Protein AF-A0A922MWL8-F1 (afdb_monomer_lite)

Radius of gyration: 21.08 Å; chains: 1; bounding box: 37×29×69 Å

Foldseek 3Di:
DDDDDDPPPPPPPQPQDWDKDKDWDDDPVVRWTKIKIWTGGRQKIWIWIWTQDPVRDIDIDTDIGGPVRD

Organism: Spodoptera exigua (NCBI:txid7107)

Secondary structure (DSSP, 8-state):
--PPPPP----------EEEEEEEEE-TTT--EEEEEEEEETTEEEEEEEEE-TTS-EEEEEEEE-SS--

Structure (mmCIF, N/CA/C/O backbone):
data_AF-A0A922MWL8-F1
#
_entry.id   AF-A0A922MWL8-F1
#
loop_
_atom_site.group_PDB
_atom_site.id
_atom_site.type_symbol
_atom_site.label_atom_id
_atom_site.label_alt_id
_atom_site.label_comp_id
_atom_site.label_asym_id
_atom_site.label_entity_id
_atom_site.label_seq_id
_atom_site.pdbx_PDB_ins_code
_atom_site.Cartn_x
_atom_site.Cartn_y
_atom_site.Cartn_z
_atom_site.occupancy
_atom_site.B_iso_or_equiv
_atom_site.auth_seq_id
_atom_site.auth_comp_id
_atom_site.auth_asym_id
_atom_site.auth_atom_id
_atom_site.pdbx_PDB_model_num
ATOM 1 N N . MET A 1 1 ? 15.056 23.236 -52.799 1.00 50.84 1 MET A N 1
ATOM 2 C CA . MET A 1 1 ? 14.535 22.079 -52.047 1.00 50.84 1 MET A CA 1
ATOM 3 C C . MET A 1 1 ? 15.538 21.773 -50.947 1.00 50.84 1 MET A C 1
ATOM 5 O O . MET A 1 1 ? 16.636 21.359 -51.274 1.00 50.84 1 MET A O 1
ATOM 9 N N . PHE A 1 2 ? 15.217 22.075 -49.688 1.00 45.47 2 PHE A N 1
ATOM 10 C CA . PHE A 1 2 ? 16.034 21.710 -48.524 1.00 45.47 2 PHE A CA 1
ATOM 11 C C . PHE A 1 2 ? 15.068 21.306 -47.408 1.00 45.47 2 PHE A C 1
ATOM 13 O O . PHE A 1 2 ? 14.256 22.121 -46.976 1.00 45.47 2 PHE A O 1
ATOM 20 N N . LEU A 1 3 ? 15.092 20.034 -47.014 1.00 43.97 3 LEU A N 1
ATOM 21 C CA . LEU A 1 3 ? 14.336 19.534 -45.866 1.00 43.97 3 LEU A CA 1
ATOM 22 C C . LEU A 1 3 ? 15.068 19.991 -44.599 1.00 43.97 3 LEU A C 1
ATOM 24 O O . LEU A 1 3 ? 16.260 19.724 -44.454 1.00 43.97 3 LEU A O 1
ATOM 28 N N . ALA A 1 4 ? 14.379 20.699 -43.705 1.00 42.16 4 ALA A N 1
ATOM 29 C CA . ALA A 1 4 ? 14.916 20.986 -42.380 1.00 42.16 4 ALA A CA 1
ATOM 30 C C . ALA A 1 4 ? 15.055 19.664 -41.598 1.00 42.16 4 ALA A C 1
ATOM 32 O O . ALA A 1 4 ? 14.173 18.807 -41.717 1.00 42.16 4 ALA A O 1
ATOM 33 N N . PRO A 1 5 ? 16.129 19.467 -40.813 1.00 59.91 5 PRO A N 1
ATOM 34 C CA . PRO A 1 5 ? 16.250 18.282 -39.976 1.00 59.91 5 PRO A CA 1
ATOM 35 C C . PRO A 1 5 ? 15.089 18.248 -38.975 1.00 59.91 5 PRO A C 1
ATOM 37 O O . PRO A 1 5 ? 14.815 19.238 -38.295 1.00 59.91 5 PRO A O 1
ATOM 40 N N . SER A 1 6 ? 14.388 17.114 -38.905 1.00 50.47 6 SER A N 1
ATOM 41 C CA . SER A 1 6 ? 13.355 16.885 -37.896 1.00 50.47 6 SER A CA 1
ATOM 42 C C . SER A 1 6 ? 13.955 17.056 -36.498 1.00 50.47 6 SER A C 1
ATOM 44 O O . SER A 1 6 ? 15.076 16.590 -36.269 1.00 50.47 6 SER A O 1
ATOM 46 N N . PRO A 1 7 ? 13.248 17.700 -35.552 1.00 60.22 7 PRO A N 1
ATOM 47 C CA . PRO A 1 7 ? 13.722 17.779 -34.182 1.00 60.22 7 PRO A CA 1
ATOM 48 C C . PRO A 1 7 ? 13.884 16.355 -33.647 1.00 60.22 7 PRO A C 1
ATOM 50 O O . PRO A 1 7 ? 12.917 15.597 -33.560 1.00 60.22 7 PRO A O 1
ATOM 53 N N . VAL A 1 8 ? 15.117 15.986 -33.304 1.00 60.00 8 VAL A N 1
ATOM 54 C CA . VAL A 1 8 ? 15.373 14.812 -32.478 1.00 60.00 8 VAL A CA 1
ATOM 55 C C . VAL A 1 8 ? 14.816 15.137 -31.099 1.00 60.00 8 VAL A C 1
ATOM 57 O O . VAL A 1 8 ? 15.444 15.832 -30.308 1.00 60.00 8 VAL A O 1
ATOM 60 N N . ILE A 1 9 ? 13.580 14.713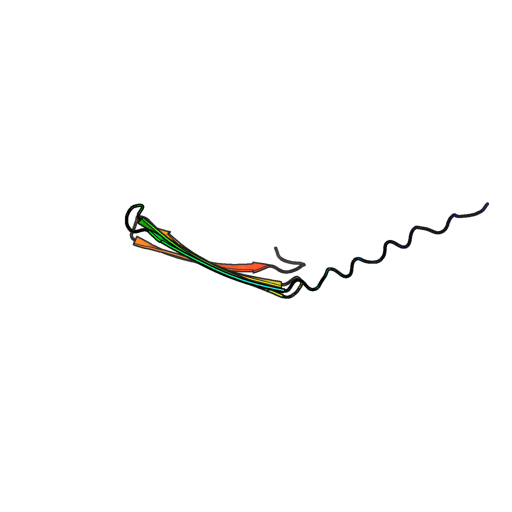 -30.834 1.00 59.81 9 ILE A N 1
ATOM 61 C CA . ILE A 1 9 ? 13.063 14.699 -29.468 1.00 59.81 9 ILE A CA 1
ATOM 62 C C . ILE A 1 9 ? 13.993 13.730 -28.736 1.00 59.81 9 ILE A C 1
ATOM 64 O O . ILE A 1 9 ? 14.030 12.560 -29.130 1.00 59.81 9 ILE A O 1
ATOM 68 N N . PRO A 1 10 ? 14.796 14.166 -27.745 1.00 51.09 10 PRO A N 1
ATOM 69 C CA . PRO A 1 10 ? 15.503 13.209 -26.918 1.00 51.09 10 PRO A CA 1
ATOM 70 C C . PRO A 1 10 ? 14.419 12.305 -26.346 1.00 51.09 10 PRO A C 1
ATOM 72 O O . PRO A 1 10 ? 13.526 12.787 -25.648 1.00 51.09 10 PRO A O 1
ATOM 75 N N . SER A 1 11 ? 14.442 11.027 -26.738 1.00 49.44 11 SER A N 1
ATOM 76 C CA . SER A 1 11 ? 13.615 9.994 -26.132 1.00 49.44 11 SER A CA 1
ATOM 77 C C . SER A 1 11 ? 13.801 10.176 -24.644 1.00 49.44 11 SER A C 1
ATOM 79 O O . SER A 1 11 ? 14.898 9.932 -24.142 1.00 49.44 11 SER A O 1
ATOM 81 N N . SER A 1 12 ? 12.769 10.702 -23.985 1.00 49.22 12 SER A N 1
ATOM 82 C CA . SER A 1 12 ? 12.708 10.792 -22.542 1.00 49.22 12 SER A CA 1
ATOM 83 C C . SER A 1 12 ? 13.159 9.431 -22.049 1.00 49.22 12 SER A C 1
ATOM 85 O O . SER A 1 12 ? 12.485 8.427 -22.285 1.00 49.22 12 SER A O 1
ATOM 87 N N . SER A 1 13 ? 14.346 9.361 -21.453 1.00 51.88 13 SER A N 1
ATOM 88 C CA . SER A 1 13 ? 14.615 8.308 -20.502 1.00 51.88 13 SER A CA 1
ATOM 89 C C . SER A 1 13 ? 13.521 8.511 -19.470 1.00 51.88 13 SER A C 1
ATOM 91 O O . SER A 1 13 ? 13.648 9.414 -18.640 1.00 51.88 13 SER A O 1
ATOM 93 N N . ALA A 1 14 ? 12.408 7.782 -19.600 1.00 60.12 14 ALA A N 1
ATOM 94 C CA . ALA A 1 14 ? 11.430 7.668 -18.541 1.00 60.12 14 ALA A CA 1
ATOM 95 C C . ALA A 1 14 ? 12.276 7.319 -17.325 1.00 60.12 14 ALA A C 1
ATOM 97 O O . ALA A 1 14 ? 12.925 6.270 -17.291 1.00 60.12 14 ALA A O 1
ATOM 98 N N . SER A 1 15 ? 12.464 8.299 -16.444 1.00 67.81 15 SER A N 1
ATOM 99 C CA . SER A 1 15 ? 13.338 8.140 -15.301 1.00 67.81 15 SER A CA 1
ATOM 100 C C . SER A 1 15 ? 12.810 6.913 -14.585 1.00 67.81 15 SER A C 1
ATOM 102 O O . SER A 1 15 ? 11.603 6.804 -14.379 1.00 67.81 15 SER A O 1
ATOM 104 N N . HIS A 1 16 ? 13.683 5.936 -14.336 1.00 86.00 16 HIS A N 1
ATOM 105 C CA . HIS A 1 16 ? 13.298 4.676 -13.717 1.00 86.00 16 HIS A CA 1
ATOM 106 C C . HIS A 1 16 ? 12.779 4.980 -12.308 1.00 86.00 16 HIS A C 1
ATOM 108 O O . HIS A 1 16 ? 13.544 5.061 -11.346 1.00 86.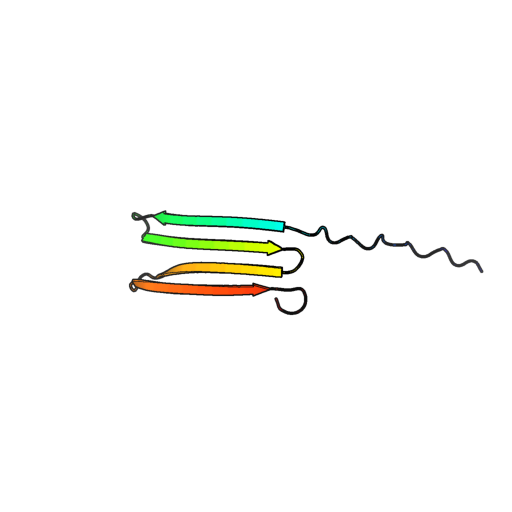00 16 HIS A O 1
ATOM 114 N N . ALA A 1 17 ? 11.483 5.282 -12.231 1.00 91.25 17 ALA A N 1
ATOM 115 C CA . ALA A 1 17 ? 10.851 5.826 -11.054 1.00 91.25 17 ALA A CA 1
ATOM 116 C C . ALA A 1 17 ? 10.766 4.706 -10.035 1.00 91.25 17 ALA A C 1
ATOM 118 O O . ALA A 1 17 ? 10.193 3.651 -10.303 1.00 91.25 17 ALA A O 1
ATOM 119 N N . LYS A 1 18 ? 11.364 4.938 -8.873 1.00 96.50 18 LYS A N 1
ATOM 120 C CA . LYS A 1 18 ? 11.395 3.958 -7.804 1.00 96.50 18 LYS A CA 1
ATOM 121 C C . LYS A 1 18 ? 10.970 4.610 -6.512 1.00 96.50 18 LYS A C 1
ATOM 123 O O . LYS A 1 18 ? 11.597 5.567 -6.062 1.00 96.50 18 LYS A O 1
ATOM 128 N N . TYR A 1 19 ? 9.906 4.082 -5.932 1.00 97.81 19 TYR A N 1
ATOM 129 C CA . TYR A 1 19 ? 9.443 4.492 -4.620 1.00 97.81 19 TYR A CA 1
ATOM 130 C C . TYR A 1 19 ? 8.772 3.330 -3.905 1.00 97.81 19 TYR A C 1
ATOM 132 O O . TYR A 1 19 ? 8.337 2.349 -4.509 1.00 97.81 19 TYR A O 1
ATOM 140 N N . GLU A 1 20 ? 8.659 3.490 -2.598 1.00 98.50 20 GLU A N 1
ATOM 141 C CA . GLU A 1 20 ? 7.839 2.652 -1.748 1.00 98.50 20 GLU A CA 1
ATOM 142 C C . GLU A 1 20 ? 7.287 3.527 -0.631 1.00 98.50 20 GLU A C 1
ATOM 144 O O . GLU A 1 20 ? 8.024 4.322 -0.040 1.00 98.50 20 GLU A O 1
ATOM 149 N N . TYR A 1 21 ? 5.994 3.408 -0.355 1.00 98.69 21 TYR A N 1
ATOM 150 C CA . TYR A 1 21 ? 5.380 4.104 0.764 1.00 98.69 21 TYR A CA 1
ATOM 151 C C . TYR A 1 21 ? 4.288 3.260 1.404 1.00 98.69 21 TYR A C 1
ATOM 153 O O . TYR A 1 21 ? 3.737 2.334 0.810 1.00 98.69 21 TYR A O 1
ATOM 161 N N . LYS A 1 22 ? 3.978 3.609 2.651 1.00 98.56 22 LYS A N 1
ATOM 162 C CA . LYS A 1 22 ? 2.850 3.060 3.390 1.00 98.56 22 LYS A CA 1
ATOM 163 C C . LYS A 1 22 ? 2.247 4.102 4.302 1.00 98.56 22 LYS A C 1
ATOM 165 O O . LYS A 1 22 ? 2.966 4.951 4.829 1.00 98.56 22 LYS A O 1
ATOM 170 N N . TYR A 1 23 ? 0.952 3.982 4.530 1.00 98.50 23 TYR A N 1
ATOM 171 C CA . TYR A 1 23 ? 0.267 4.718 5.576 1.00 98.50 23 TYR A CA 1
ATOM 172 C C . TYR A 1 23 ? -0.845 3.870 6.183 1.00 98.50 23 TYR A C 1
ATOM 174 O O . TYR A 1 23 ? -1.326 2.899 5.594 1.00 98.50 23 TYR A O 1
ATOM 182 N N . GLU A 1 24 ? -1.253 4.269 7.377 1.00 98.25 24 GLU A N 1
ATOM 183 C CA . GLU A 1 24 ? -2.344 3.662 8.117 1.00 98.25 24 GLU A CA 1
ATOM 184 C C . GLU A 1 24 ? -3.154 4.764 8.791 1.00 98.25 24 GLU A C 1
ATOM 186 O O . GLU A 1 24 ? -2.600 5.757 9.267 1.00 98.25 24 GLU A O 1
ATOM 191 N N . VAL A 1 25 ? -4.468 4.570 8.818 1.00 98.25 25 VAL A N 1
ATOM 192 C CA . VAL A 1 25 ? -5.397 5.338 9.638 1.00 98.25 25 VAL A CA 1
ATOM 193 C C . VAL A 1 25 ? -6.041 4.359 10.609 1.00 98.25 25 VAL A C 1
ATOM 195 O O . VAL A 1 25 ? -6.561 3.325 10.192 1.00 98.25 25 VAL A O 1
ATOM 198 N N . SER A 1 26 ? -5.990 4.689 11.897 1.00 96.50 26 SER A N 1
ATOM 199 C CA . SER A 1 26 ? -6.678 3.964 12.963 1.00 96.50 26 SER A CA 1
ATOM 200 C C . SER A 1 26 ? -7.326 4.977 13.900 1.00 96.50 26 SER A C 1
ATOM 202 O O . SER A 1 26 ? -6.781 5.318 14.951 1.00 96.50 26 SER A O 1
ATOM 204 N N . ASP A 1 27 ? -8.484 5.484 13.491 1.00 96.56 27 ASP A N 1
ATOM 205 C CA . ASP A 1 27 ? -9.263 6.457 14.243 1.00 96.56 27 ASP A CA 1
ATOM 206 C C . ASP A 1 27 ? -10.485 5.786 14.882 1.00 96.56 27 ASP A C 1
ATOM 208 O O . ASP A 1 27 ? -11.470 5.448 14.229 1.00 96.56 27 ASP A O 1
ATOM 212 N N . HIS A 1 28 ? -10.433 5.613 16.201 1.00 92.75 28 HIS A N 1
ATOM 213 C CA . HIS A 1 28 ? -11.531 5.031 16.970 1.00 92.75 28 HIS A CA 1
ATOM 214 C C . HIS A 1 28 ? -12.734 5.966 17.136 1.00 92.75 28 HIS A C 1
ATOM 216 O O . HIS A 1 28 ? -13.822 5.481 17.437 1.00 92.75 28 HIS A O 1
ATOM 222 N N . GLN A 1 29 ? -12.559 7.283 16.983 1.00 96.25 29 GLN A N 1
ATOM 223 C CA . GLN A 1 29 ? -13.650 8.247 17.129 1.00 96.25 29 GLN A CA 1
ATOM 224 C C . GLN A 1 29 ? -14.554 8.235 15.899 1.00 96.25 29 GLN A C 1
ATOM 226 O O . GLN A 1 29 ? -15.776 8.223 16.036 1.00 96.25 29 GLN A O 1
ATOM 231 N N . THR A 1 30 ? -13.961 8.219 14.706 1.00 94.94 30 THR A N 1
ATOM 232 C CA . THR A 1 30 ? -14.710 8.145 13.442 1.00 94.94 30 THR A CA 1
ATOM 233 C C . THR A 1 30 ? -14.981 6.710 12.992 1.00 94.94 30 THR A C 1
ATOM 235 O O . THR A 1 30 ? -15.868 6.485 12.172 1.00 94.94 30 THR A O 1
ATOM 238 N N . GLY A 1 31 ? -14.240 5.737 13.533 1.00 92.69 31 GLY A N 1
ATOM 239 C CA . GLY A 1 31 ? -14.269 4.342 13.100 1.00 92.69 31 GLY A CA 1
ATOM 240 C C . GLY A 1 31 ? -13.443 4.079 11.839 1.00 92.69 31 GLY A C 1
ATOM 241 O O . GLY A 1 31 ? -13.463 2.956 11.335 1.00 92.69 31 GLY A O 1
ATOM 242 N N . ASP A 1 32 ? -12.720 5.078 11.319 1.00 96.50 32 ASP A N 1
ATOM 243 C CA . ASP A 1 32 ? -11.896 4.904 10.131 1.00 96.50 32 ASP A CA 1
ATOM 244 C C . ASP A 1 32 ? -10.675 4.032 10.435 1.00 96.50 32 ASP A C 1
ATOM 246 O O . ASP A 1 32 ? -9.746 4.433 11.144 1.00 96.50 32 ASP A O 1
ATOM 250 N N . ARG A 1 33 ? -10.676 2.822 9.872 1.00 98.19 33 ARG A N 1
ATOM 251 C CA . ARG A 1 33 ? -9.538 1.913 9.925 1.00 98.19 33 ARG A CA 1
ATOM 252 C C . ARG A 1 33 ? -9.206 1.405 8.532 1.00 98.19 33 ARG A C 1
ATOM 254 O O . ARG A 1 33 ? -9.939 0.597 7.955 1.00 98.19 33 ARG A O 1
ATOM 261 N N . LYS A 1 34 ? -8.088 1.889 7.997 1.00 98.56 34 LYS A N 1
ATOM 262 C CA . LYS A 1 34 ? -7.598 1.565 6.656 1.00 98.56 34 LYS A CA 1
ATOM 263 C C . LYS A 1 34 ? -6.077 1.563 6.616 1.00 98.56 34 LYS A C 1
ATOM 265 O O . LYS A 1 34 ? -5.427 2.303 7.352 1.00 98.56 34 LYS A O 1
ATOM 270 N N . SER A 1 35 ? -5.508 0.782 5.712 1.00 98.75 35 SER A N 1
ATOM 271 C CA . SER A 1 35 ? -4.076 0.837 5.423 1.00 98.75 35 SER A CA 1
ATOM 272 C C . SER A 1 35 ? -3.817 0.747 3.930 1.00 98.75 35 SER A C 1
ATOM 274 O O . SER A 1 35 ? -4.624 0.210 3.171 1.00 98.75 35 SER A O 1
ATOM 276 N N . HIS A 1 36 ? -2.687 1.299 3.511 1.00 98.88 36 HIS A N 1
ATOM 277 C CA . HIS A 1 36 ? -2.250 1.277 2.129 1.00 98.88 36 HIS A CA 1
ATOM 278 C C . HIS A 1 36 ? -0.739 1.094 2.070 1.00 98.88 36 HIS A C 1
ATOM 280 O O . HIS A 1 36 ? -0.001 1.736 2.822 1.00 98.88 36 HIS A O 1
ATOM 286 N N . TRP A 1 37 ? -0.285 0.252 1.152 1.00 98.88 37 TRP A N 1
ATOM 287 C CA . TRP A 1 37 ? 1.116 0.123 0.776 1.00 98.88 37 TRP A CA 1
ATOM 288 C C . TRP A 1 37 ? 1.212 0.071 -0.743 1.00 98.88 37 TRP A C 1
ATOM 290 O O . TRP A 1 37 ? 0.440 -0.643 -1.383 1.00 98.88 37 TRP A O 1
ATOM 300 N N . GLU A 1 38 ? 2.182 0.789 -1.300 1.00 98.81 38 GLU A N 1
ATOM 301 C CA . GLU A 1 38 ? 2.473 0.766 -2.727 1.00 98.81 38 GLU A CA 1
ATOM 302 C C . GLU A 1 38 ? 3.979 0.808 -2.974 1.00 98.81 38 GLU A C 1
ATOM 304 O O . GLU A 1 38 ? 4.731 1.533 -2.316 1.00 98.81 38 GLU A O 1
ATOM 309 N N . SER A 1 39 ? 4.406 0.045 -3.973 1.00 98.69 39 SER A N 1
ATOM 310 C CA . SER A 1 39 ? 5.767 0.038 -4.484 1.00 98.69 39 SER A CA 1
ATOM 311 C C . SER A 1 39 ? 5.751 0.195 -5.997 1.00 98.69 39 SER A C 1
ATOM 313 O O . SER A 1 39 ? 5.001 -0.493 -6.697 1.00 98.69 39 SER A O 1
ATOM 315 N N . ARG A 1 40 ? 6.619 1.080 -6.490 1.00 97.81 40 ARG A N 1
ATOM 316 C CA . ARG A 1 40 ? 6.888 1.267 -7.913 1.00 97.81 40 ARG A CA 1
ATOM 317 C C . ARG A 1 40 ? 8.341 0.955 -8.225 1.00 97.81 40 ARG A C 1
ATOM 319 O O . ARG A 1 40 ? 9.241 1.414 -7.521 1.00 97.81 40 ARG A O 1
ATOM 326 N N . ASP A 1 41 ? 8.553 0.224 -9.311 1.00 96.75 41 ASP A N 1
ATOM 327 C CA . ASP A 1 41 ? 9.866 -0.007 -9.905 1.00 96.75 41 ASP A CA 1
ATOM 328 C C . ASP A 1 41 ? 9.767 0.150 -11.430 1.00 96.75 41 ASP A C 1
ATOM 330 O O . ASP A 1 41 ? 9.240 -0.716 -12.136 1.00 96.75 41 ASP A O 1
ATOM 334 N N . GLY A 1 42 ? 10.190 1.311 -11.933 1.00 95.38 42 GLY A N 1
ATOM 335 C CA . GLY A 1 42 ? 10.023 1.692 -13.333 1.00 95.38 42 GLY A CA 1
ATOM 336 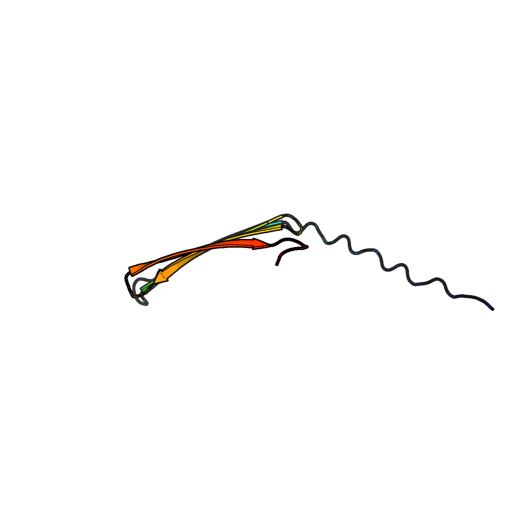C C . GLY A 1 42 ? 8.549 1.838 -13.700 1.00 95.38 42 GLY A C 1
ATOM 337 O O . GLY A 1 42 ? 7.839 2.672 -13.137 1.00 95.38 42 GLY A O 1
ATOM 338 N N . ASP A 1 43 ? 8.081 1.021 -14.638 1.00 94.00 43 ASP A N 1
ATOM 339 C CA . ASP A 1 43 ? 6.682 1.013 -15.079 1.00 94.00 43 ASP A CA 1
ATOM 340 C C . ASP A 1 43 ? 5.803 0.050 -14.277 1.00 94.00 43 ASP A C 1
ATOM 342 O O . ASP A 1 43 ? 4.601 0.005 -14.499 1.00 94.00 43 ASP A O 1
ATOM 346 N N . LYS A 1 44 ? 6.378 -0.715 -13.343 1.00 96.69 44 LYS A N 1
ATOM 347 C CA . LYS A 1 44 ? 5.639 -1.694 -12.542 1.00 96.69 44 LYS A CA 1
ATOM 348 C C . LYS A 1 44 ? 5.195 -1.066 -11.234 1.00 96.69 44 LYS A C 1
ATOM 350 O O . LYS A 1 44 ? 6.039 -0.634 -10.450 1.00 96.69 44 LYS A O 1
ATOM 355 N N . VAL A 1 45 ? 3.896 -1.077 -10.976 1.00 98.25 45 VAL A N 1
ATOM 356 C CA . VAL A 1 45 ? 3.295 -0.689 -9.699 1.00 98.25 45 VAL A CA 1
ATOM 357 C C . VAL A 1 45 ? 2.611 -1.906 -9.098 1.00 98.25 45 VAL A C 1
ATOM 359 O O . VAL A 1 45 ? 1.973 -2.687 -9.800 1.00 98.25 45 VAL A O 1
ATOM 362 N N . ARG A 1 46 ? 2.744 -2.077 -7.788 1.00 98.56 46 ARG A N 1
ATOM 363 C CA . ARG A 1 46 ? 1.970 -3.048 -7.016 1.00 98.56 46 ARG A CA 1
ATOM 364 C C . ARG A 1 46 ? 1.597 -2.449 -5.679 1.00 98.56 46 ARG A C 1
ATOM 366 O O . ARG A 1 46 ? 2.393 -1.711 -5.095 1.00 98.56 46 ARG A O 1
ATOM 373 N N . GLY A 1 47 ? 0.437 -2.819 -5.172 1.00 98.75 47 GLY A N 1
ATOM 374 C CA . GLY A 1 47 ? 0.014 -2.345 -3.872 1.00 98.75 47 GLY A CA 1
ATOM 375 C C . GLY A 1 47 ? -1.103 -3.161 -3.266 1.00 98.75 47 GLY A C 1
ATOM 376 O O . GLY A 1 47 ? -1.681 -4.053 -3.891 1.00 98.75 47 GLY A O 1
ATOM 377 N N . VAL A 1 48 ? -1.366 -2.844 -2.005 1.00 98.81 48 VAL A N 1
ATOM 378 C CA . VAL A 1 48 ? -2.449 -3.424 -1.221 1.00 98.81 48 VAL A CA 1
ATOM 379 C C . VAL A 1 48 ? -3.157 -2.301 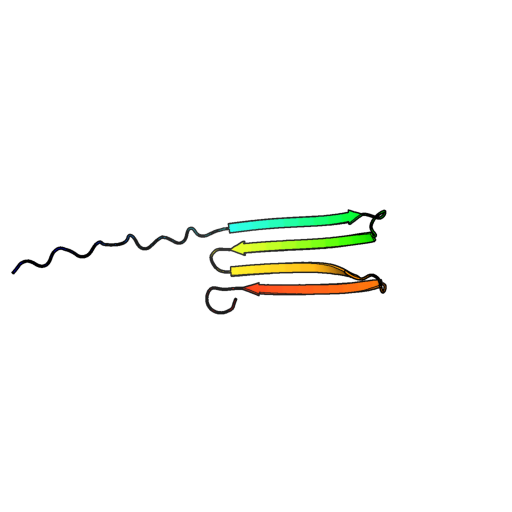-0.481 1.00 98.81 48 VAL A C 1
ATOM 381 O O . VAL A 1 48 ? -2.513 -1.467 0.157 1.00 98.81 48 VAL A O 1
ATOM 384 N N . TYR A 1 49 ? -4.483 -2.295 -0.545 1.00 98.62 49 TYR A N 1
ATOM 385 C CA . TYR A 1 49 ? -5.333 -1.442 0.277 1.00 98.62 49 TYR A CA 1
ATOM 386 C C . TYR A 1 49 ? -6.232 -2.303 1.161 1.00 98.62 49 TYR A C 1
ATOM 388 O O . TYR A 1 49 ? -6.833 -3.268 0.682 1.00 98.62 49 TYR A O 1
ATOM 396 N N . THR A 1 50 ? -6.346 -1.944 2.439 1.00 98.62 50 THR A N 1
ATOM 397 C CA . THR A 1 50 ? -7.290 -2.568 3.368 1.00 98.62 50 THR A CA 1
ATOM 398 C C . THR A 1 50 ? -8.270 -1.545 3.923 1.00 98.62 50 THR A C 1
ATOM 400 O O . THR A 1 50 ? -7.904 -0.397 4.185 1.00 98.62 50 THR A O 1
ATOM 403 N N . LEU A 1 51 ? -9.521 -1.960 4.106 1.00 98.19 51 LEU A N 1
ATOM 404 C CA . LEU A 1 51 ? -10.582 -1.155 4.703 1.00 98.19 51 LEU A CA 1
ATOM 405 C C . LEU A 1 51 ? -11.450 -2.034 5.597 1.00 98.19 51 LEU A C 1
ATOM 407 O O . LEU A 1 51 ? -11.989 -3.038 5.134 1.00 98.19 51 LEU A O 1
ATOM 411 N N . TYR A 1 52 ? -11.611 -1.630 6.854 1.00 97.56 52 TYR A N 1
ATOM 412 C CA . TYR A 1 52 ? -12.658 -2.179 7.707 1.00 97.56 52 TYR A CA 1
ATOM 413 C C . TYR A 1 52 ? -13.980 -1.486 7.390 1.00 97.56 52 TYR A C 1
ATOM 415 O O . TYR A 1 52 ? -14.091 -0.264 7.485 1.00 97.56 52 TYR A O 1
ATOM 423 N N . GLU A 1 53 ? -14.971 -2.271 6.992 1.00 95.75 53 GLU A N 1
ATOM 424 C CA . GLU A 1 53 ? -16.304 -1.786 6.671 1.00 95.75 53 GLU A CA 1
ATOM 425 C C . GLU A 1 53 ? -17.184 -1.670 7.923 1.00 95.75 53 GLU A C 1
ATOM 427 O O . GLU A 1 53 ? -16.919 -2.325 8.937 1.00 95.75 53 GLU A O 1
ATOM 432 N N . PRO A 1 54 ? -18.251 -0.847 7.880 1.00 92.56 54 PRO A N 1
ATOM 433 C CA . PRO A 1 54 ? -19.145 -0.659 9.024 1.00 92.56 54 PRO A CA 1
ATOM 434 C C . PRO A 1 54 ? -19.853 -1.937 9.491 1.00 92.56 54 PRO A C 1
ATOM 436 O O . PRO A 1 54 ? -20.262 -2.023 10.646 1.00 92.56 54 PRO A O 1
ATOM 439 N N . ASP A 1 55 ? -20.005 -2.926 8.608 1.00 94.62 55 ASP A N 1
ATOM 440 C CA . ASP A 1 55 ? -20.569 -4.243 8.921 1.00 94.62 55 ASP A CA 1
ATOM 441 C C . ASP A 1 55 ? -19.550 -5.204 9.568 1.00 94.62 55 ASP A C 1
ATOM 443 O O . ASP A 1 55 ? -19.889 -6.337 9.912 1.00 94.62 55 ASP A O 1
ATOM 447 N N . GLY A 1 56 ? -18.309 -4.749 9.772 1.00 92.38 56 GLY A N 1
ATOM 448 C CA . GLY A 1 56 ? -17.213 -5.521 10.345 1.00 92.38 56 GLY A CA 1
ATOM 449 C C . GLY A 1 56 ? -16.405 -6.324 9.325 1.00 92.38 56 GLY A C 1
ATOM 450 O O . GLY A 1 56 ? -15.420 -6.955 9.719 1.00 92.38 56 GLY A O 1
ATOM 451 N N . ALA A 1 57 ? -16.765 -6.303 8.037 1.00 97.31 57 ALA A N 1
ATOM 452 C CA . ALA A 1 57 ? -15.980 -6.956 6.999 1.00 97.31 57 ALA A CA 1
ATOM 453 C C . ALA A 1 57 ? -14.622 -6.264 6.812 1.00 97.31 57 ALA A C 1
ATOM 455 O O . ALA A 1 57 ? -14.492 -5.045 6.925 1.00 97.31 57 ALA A O 1
ATOM 456 N N . LEU A 1 58 ? -13.594 -7.052 6.495 1.00 97.81 58 LEU A N 1
ATOM 457 C CA . LEU A 1 58 ? -12.306 -6.533 6.050 1.00 97.81 58 LEU A CA 1
ATOM 458 C C . LEU A 1 58 ? -12.213 -6.708 4.539 1.00 97.81 58 LEU A C 1
ATOM 460 O O . LEU A 1 58 ? -12.130 -7.833 4.043 1.00 97.81 58 LEU A O 1
ATOM 464 N N . ARG A 1 59 ? -12.200 -5.595 3.810 1.00 98.44 59 ARG A N 1
ATOM 465 C CA . ARG A 1 59 ? -11.935 -5.598 2.375 1.00 98.44 59 ARG A CA 1
ATOM 466 C C . ARG A 1 59 ? -10.440 -5.443 2.144 1.00 98.44 59 ARG A C 1
ATOM 468 O O . ARG A 1 59 ? -9.857 -4.452 2.579 1.00 98.44 59 ARG A O 1
ATOM 475 N N . THR A 1 60 ? -9.852 -6.387 1.417 1.00 98.56 60 THR A N 1
ATOM 476 C CA . THR A 1 60 ? -8.468 -6.320 0.933 1.00 98.56 60 THR A CA 1
ATOM 477 C C . THR A 1 60 ? -8.482 -6.254 -0.584 1.00 98.56 60 THR A C 1
ATOM 479 O O . THR A 1 60 ? -9.106 -7.090 -1.236 1.00 98.56 60 THR A O 1
ATOM 482 N N . VAL A 1 61 ? -7.801 -5.258 -1.142 1.00 98.62 61 VAL A N 1
ATOM 483 C CA . VAL A 1 61 ? -7.601 -5.116 -2.584 1.00 98.62 61 VAL A CA 1
ATOM 484 C C . VAL A 1 61 ? -6.112 -5.191 -2.858 1.00 98.62 61 VAL A C 1
ATOM 486 O O . VAL A 1 61 ? -5.366 -4.314 -2.430 1.00 98.62 61 VAL A O 1
ATOM 489 N N . GLU A 1 62 ? -5.701 -6.224 -3.581 1.00 98.62 62 GLU A N 1
ATOM 490 C CA . GLU A 1 62 ? -4.365 -6.332 -4.158 1.00 98.62 62 GLU A CA 1
ATOM 491 C C . GLU A 1 62 ? -4.438 -5.903 -5.620 1.00 98.62 62 GLU A C 1
ATOM 493 O O . GLU A 1 62 ? -5.353 -6.303 -6.343 1.00 98.62 62 GLU A O 1
ATOM 498 N N . TYR A 1 63 ? -3.499 -5.069 -6.051 1.00 98.12 63 TYR A N 1
ATOM 499 C CA . TYR A 1 63 ? -3.491 -4.540 -7.408 1.00 98.12 63 TYR A CA 1
ATOM 500 C C . TYR A 1 63 ? -2.079 -4.472 -7.978 1.00 98.12 63 TYR A C 1
ATOM 502 O O . TYR A 1 63 ? -1.082 -4.357 -7.257 1.00 98.12 63 TYR A O 1
ATOM 510 N N . THR A 1 64 ? -2.014 -4.527 -9.304 1.00 97.88 64 THR A N 1
ATOM 511 C CA . THR A 1 64 ? -0.791 -4.408 -10.091 1.00 97.88 64 THR A CA 1
ATOM 512 C C . THR A 1 64 ? -1.080 -3.604 -11.344 1.00 97.88 64 THR A C 1
ATOM 514 O O . THR A 1 64 ? -2.114 -3.838 -11.961 1.00 97.88 64 THR A O 1
ATOM 517 N N . ALA A 1 65 ? -0.149 -2.742 -11.737 1.00 97.12 65 ALA A N 1
ATOM 518 C CA . ALA A 1 65 ? -0.176 -2.051 -13.017 1.00 97.12 65 ALA A CA 1
ATOM 519 C C . ALA A 1 65 ? 1.198 -2.135 -13.695 1.00 97.12 65 ALA A C 1
ATOM 521 O O . ALA A 1 65 ? 2.240 -2.154 -13.030 1.00 97.12 65 ALA A O 1
ATOM 522 N N . ASP A 1 66 ? 1.198 -2.184 -15.019 1.00 94.25 66 ASP A N 1
ATOM 523 C CA . ASP A 1 66 ? 2.368 -2.105 -15.880 1.00 94.25 66 ASP A CA 1
ATOM 524 C C . ASP A 1 66 ? 2.070 -1.259 -17.135 1.00 94.25 66 ASP A C 1
ATOM 526 O O . ASP A 1 66 ? 0.996 -0.676 -17.282 1.00 94.25 66 ASP A O 1
ATOM 530 N N . ALA A 1 67 ? 3.038 -1.146 -18.048 1.00 90.50 67 ALA A N 1
ATOM 531 C CA . ALA A 1 67 ? 2.885 -0.339 -19.262 1.00 90.50 67 ALA A CA 1
ATOM 532 C C . ALA A 1 67 ? 1.792 -0.848 -20.230 1.00 90.50 67 ALA A C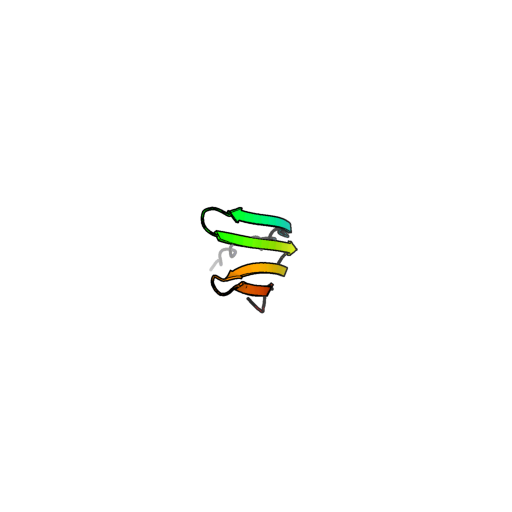 1
ATOM 534 O O . ALA A 1 67 ? 1.399 -0.119 -21.140 1.00 90.50 67 ALA A O 1
ATOM 535 N N . VAL A 1 68 ? 1.341 -2.094 -20.074 1.00 93.25 68 VAL A N 1
ATOM 536 C CA . VAL A 1 68 ? 0.349 -2.760 -20.930 1.00 93.25 68 VAL A CA 1
ATOM 537 C C . VAL A 1 68 ? -0.996 -2.892 -20.211 1.00 93.25 68 VAL A C 1
ATOM 539 O O . VAL A 1 68 ? -2.041 -2.695 -20.831 1.00 93.25 68 VAL A O 1
ATOM 542 N N . HIS A 1 69 ? -0.976 -3.203 -18.918 1.00 88.00 69 HIS A N 1
ATOM 543 C CA . HIS A 1 69 ? -2.149 -3.445 -18.087 1.00 88.00 69 HIS A CA 1
ATOM 544 C C . HIS A 1 69 ? -2.184 -2.417 -16.958 1.00 88.00 69 HIS A C 1
ATOM 546 O O . HIS A 1 69 ? -1.359 -2.467 -16.049 1.00 88.00 69 HIS A O 1
ATOM 552 N N . GLY A 1 70 ? -3.118 -1.470 -17.059 1.00 76.19 70 GLY A N 1
ATOM 553 C CA . GLY A 1 70 ? -3.362 -0.460 -16.025 1.00 76.19 70 GLY A CA 1
ATOM 554 C C . GLY A 1 70 ? -4.018 -1.022 -14.774 1.00 76.19 70 GLY A C 1
ATOM 555 O O . GLY A 1 70 ? -4.724 -2.050 -14.889 1.00 76.19 70 GLY A O 1
#

pLDDT: mean 86.99, std 18.14, range [42.16, 98.88]

Sequence (70 aa):
MFLAPSPVIPSSSASHAKYEYKYEVSDHQTGDRKSHWESRDGDKVRGVYTLYEPDGALRTVEYTADAVHG

InterPro domains:
  IPR000618 Insect cuticle protein [PF00379] (16-70)
  IPR000618 Insect cuticle protein [PR00947] (17-28)
  IPR000618 Insect cuticle protein [PR00947] (45-56)
  IPR000618 Insect cuticle protein [PR00947] (56-67)
  IPR000618 Insect cuticle protein [PS51155] (16-70)
  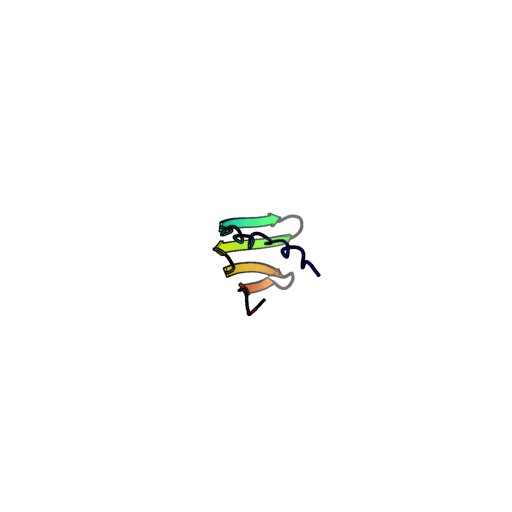IPR051217 Insect Cuticle Structural [PTHR12236] (7-70)